Protein AF-A0A158S0W0-F1 (afdb_monomer_lite)

Structure (mmCIF, N/CA/C/O backbone):
data_AF-A0A158S0W0-F1
#
_entry.id   AF-A0A158S0W0-F1
#
loop_
_atom_site.group_PDB
_atom_site.id
_atom_site.type_symbol
_atom_site.label_atom_id
_atom_site.label_alt_id
_atom_site.label_comp_id
_atom_site.label_asym_id
_atom_site.label_entity_id
_atom_site.label_seq_id
_atom_site.pdbx_PDB_ins_code
_atom_site.Cartn_x
_atom_site.Cartn_y
_atom_site.Cartn_z
_atom_site.occupancy
_atom_site.B_iso_or_equiv
_atom_site.auth_seq_id
_atom_site.auth_comp_id
_atom_site.auth_asym_id
_atom_site.auth_atom_id
_atom_site.pdbx_PDB_model_num
ATOM 1 N N . MET A 1 1 ? -18.710 16.668 -9.147 1.00 42.97 1 MET A N 1
ATOM 2 C CA . MET A 1 1 ? -17.492 16.000 -9.658 1.00 42.97 1 MET A CA 1
ATOM 3 C C . MET A 1 1 ? -16.833 15.301 -8.480 1.00 42.97 1 MET A C 1
ATOM 5 O O . MET A 1 1 ? -16.466 15.986 -7.536 1.00 42.97 1 MET A O 1
ATOM 9 N N . LYS A 1 2 ? -16.799 13.962 -8.447 1.00 56.16 2 LYS A N 1
ATOM 10 C CA . LYS A 1 2 ? -16.156 13.229 -7.346 1.00 56.16 2 LYS A CA 1
ATOM 11 C C . LYS A 1 2 ? -14.666 13.118 -7.659 1.00 56.16 2 LYS A C 1
ATOM 13 O O . LYS A 1 2 ? -14.294 12.416 -8.591 1.00 56.16 2 LYS A O 1
ATOM 18 N N . TYR A 1 3 ? -13.834 13.848 -6.926 1.00 65.50 3 TYR A N 1
ATOM 19 C CA . TYR A 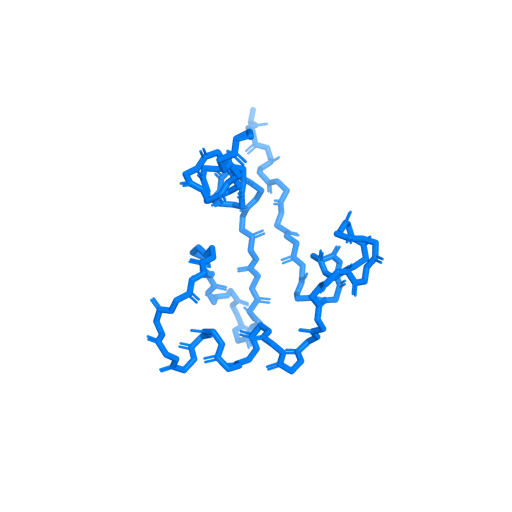1 3 ? -12.392 13.635 -6.961 1.00 65.50 3 TYR A CA 1
ATOM 20 C C . TYR A 1 3 ? -12.099 12.425 -6.083 1.00 65.50 3 TYR A C 1
ATOM 22 O O . TYR A 1 3 ? -12.142 12.511 -4.858 1.00 65.50 3 TYR A O 1
ATOM 30 N N . GLU A 1 4 ? -11.884 11.274 -6.708 1.00 77.38 4 GLU A N 1
ATOM 31 C CA . GLU A 1 4 ? -11.442 10.092 -5.981 1.00 77.38 4 GLU A CA 1
ATOM 32 C C . GLU A 1 4 ? -10.003 10.317 -5.519 1.00 77.38 4 GLU A C 1
ATOM 34 O O . GLU A 1 4 ? -9.135 10.694 -6.311 1.00 77.38 4 GLU A O 1
ATOM 39 N N . LYS A 1 5 ? -9.752 10.147 -4.217 1.00 87.44 5 LYS A N 1
ATOM 40 C CA . LYS A 1 5 ? -8.419 10.363 -3.659 1.00 87.44 5 LYS A CA 1
ATOM 41 C C . LYS A 1 5 ? -7.503 9.250 -4.161 1.00 87.44 5 LYS A C 1
ATOM 43 O O . LYS A 1 5 ? -7.713 8.080 -3.856 1.00 87.44 5 LYS A O 1
ATOM 48 N N . LEU A 1 6 ? -6.518 9.621 -4.970 1.00 90.31 6 LEU A N 1
ATOM 49 C CA . LEU A 1 6 ? -5.481 8.719 -5.455 1.00 90.31 6 LEU A CA 1
ATOM 50 C C . LEU A 1 6 ? -4.297 8.819 -4.500 1.00 90.31 6 LEU A C 1
ATOM 52 O O . LEU A 1 6 ? -3.724 9.894 -4.350 1.00 90.31 6 LEU A O 1
ATOM 56 N N . LEU A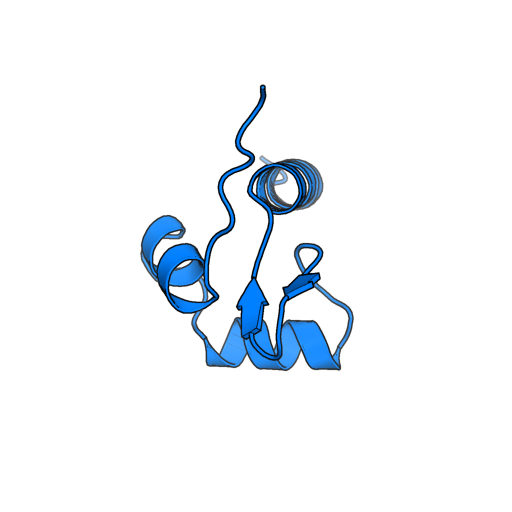 1 7 ? -3.958 7.710 -3.857 1.00 90.50 7 LEU A N 1
ATOM 57 C CA . LEU A 1 7 ? -2.867 7.624 -2.899 1.00 90.50 7 LEU A CA 1
ATOM 58 C C . LEU A 1 7 ? -1.639 7.037 -3.578 1.00 90.50 7 LEU A C 1
ATOM 60 O O . LEU A 1 7 ? -1.694 6.002 -4.245 1.00 90.50 7 LEU A O 1
ATOM 64 N N . SER A 1 8 ? -0.502 7.681 -3.400 1.00 91.94 8 SER A N 1
ATOM 65 C CA . SER A 1 8 ? 0.781 7.097 -3.765 1.00 91.94 8 SER A CA 1
ATOM 66 C C . SER A 1 8 ? 1.083 5.901 -2.848 1.00 91.94 8 SER A C 1
ATOM 68 O O . SER A 1 8 ? 0.565 5.833 -1.734 1.00 91.94 8 SER A O 1
ATOM 70 N N . PRO A 1 9 ? 1.967 4.969 -3.246 1.00 89.44 9 PRO A N 1
ATOM 71 C CA . PRO A 1 9 ? 2.410 3.883 -2.376 1.00 89.44 9 PRO A CA 1
ATOM 72 C C . PRO A 1 9 ? 2.907 4.393 -1.017 1.00 89.44 9 PRO A C 1
ATOM 74 O O . PRO A 1 9 ? 2.680 3.745 -0.009 1.00 89.44 9 PRO A O 1
ATOM 77 N N . HIS A 1 10 ? 3.558 5.560 -0.992 1.00 90.38 10 HIS A N 1
ATOM 78 C CA . HIS A 1 10 ? 4.041 6.196 0.234 1.00 90.38 10 HIS A CA 1
ATOM 79 C C . HIS A 1 10 ? 2.884 6.636 1.138 1.00 90.38 10 HIS A C 1
ATOM 81 O O . HIS A 1 10 ? 2.810 6.215 2.284 1.00 90.38 10 HIS A O 1
ATOM 87 N N . GLU A 1 11 ? 1.917 7.367 0.581 1.00 90.75 11 GLU A N 1
ATOM 88 C CA . GLU A 1 11 ? 0.736 7.830 1.318 1.00 90.75 11 GLU A CA 1
ATOM 89 C C . GLU A 1 11 ? -0.130 6.664 1.818 1.00 90.75 11 GLU A C 1
ATOM 91 O O . GLU A 1 11 ? -0.749 6.752 2.875 1.00 90.75 11 GLU A O 1
ATOM 96 N N . LEU A 1 12 ? -0.180 5.556 1.071 1.00 89.50 12 LEU A N 1
ATOM 97 C CA . LEU A 1 12 ? -0.878 4.342 1.491 1.00 89.50 12 LEU A CA 1
ATOM 98 C C . LEU A 1 12 ? -0.207 3.692 2.712 1.00 89.50 12 LEU A C 1
ATOM 100 O O . LEU A 1 12 ? -0.892 3.296 3.651 1.00 89.50 12 LEU A O 1
ATOM 104 N N . VAL A 1 13 ? 1.126 3.621 2.718 1.00 90.00 13 VAL A N 1
ATOM 105 C CA . VAL A 1 13 ? 1.916 3.134 3.862 1.00 90.00 13 VAL A CA 1
ATOM 106 C C . VAL A 1 13 ? 1.687 4.018 5.089 1.00 90.00 13 VAL A C 1
ATOM 108 O O . VAL A 1 13 ? 1.442 3.500 6.176 1.00 90.00 13 VAL A O 1
ATOM 111 N N . GLU A 1 14 ? 1.713 5.341 4.914 1.00 89.81 14 GLU A N 1
ATOM 112 C CA . GLU A 1 14 ? 1.446 6.304 5.990 1.00 89.81 14 GLU A CA 1
ATOM 113 C C . GLU A 1 14 ? 0.019 6.179 6.536 1.00 89.81 14 GLU A C 1
ATOM 115 O O . GLU A 1 14 ? -0.176 6.152 7.750 1.00 89.81 14 GLU A O 1
ATOM 120 N N . ARG A 1 15 ? -0.981 6.025 5.658 1.00 86.94 15 ARG A N 1
ATOM 121 C CA . ARG A 1 15 ? -2.384 5.797 6.044 1.00 86.94 15 ARG A CA 1
ATOM 122 C C . ARG A 1 15 ? -2.538 4.549 6.908 1.00 86.94 15 ARG A C 1
ATOM 124 O O . ARG A 1 15 ? -3.259 4.580 7.899 1.00 86.94 15 ARG A O 1
ATOM 131 N N . TRP A 1 16 ? -1.859 3.466 6.546 1.00 87.19 16 TRP A N 1
ATOM 132 C CA . TRP A 1 16 ? -1.846 2.230 7.325 1.00 87.19 16 TRP A CA 1
ATOM 133 C C . TRP A 1 16 ? -0.917 2.287 8.541 1.00 87.19 16 TRP A C 1
ATOM 135 O O . TRP A 1 16 ? -0.605 1.244 9.113 1.00 87.19 16 TRP A O 1
ATOM 145 N N . CYS A 1 17 ? -0.461 3.475 8.947 1.00 84.69 17 CYS A N 1
ATOM 146 C CA . CYS A 1 17 ? 0.426 3.679 10.090 1.00 84.69 17 CYS A CA 1
ATOM 147 C C . CYS A 1 17 ? 1.708 2.824 10.007 1.00 84.69 17 CYS A C 1
ATOM 149 O O . CYS A 1 17 ? 2.218 2.332 11.009 1.00 84.69 17 CYS A O 1
ATOM 151 N N . GLY A 1 18 ? 2.203 2.575 8.790 1.00 81.94 18 GLY A N 1
ATOM 152 C CA . GLY A 1 18 ? 3.368 1.722 8.557 1.00 81.94 18 GLY A CA 1
ATOM 153 C C . GLY A 1 18 ? 3.120 0.215 8.699 1.00 81.94 18 GLY A C 1
ATOM 154 O O . GLY A 1 18 ? 4.086 -0.541 8.657 1.00 81.94 18 GLY A O 1
ATOM 155 N N . THR A 1 19 ? 1.866 -0.244 8.819 1.00 82.69 19 THR A N 1
ATOM 156 C CA . THR A 1 19 ? 1.524 -1.685 8.899 1.00 82.69 19 THR A CA 1
ATOM 157 C C . THR A 1 19 ? 2.101 -2.470 7.722 1.00 82.69 19 THR A C 1
ATOM 159 O O . THR A 1 19 ? 2.583 -3.591 7.871 1.00 82.69 19 THR A O 1
ATOM 162 N N . PHE A 1 20 ? 2.096 -1.858 6.539 1.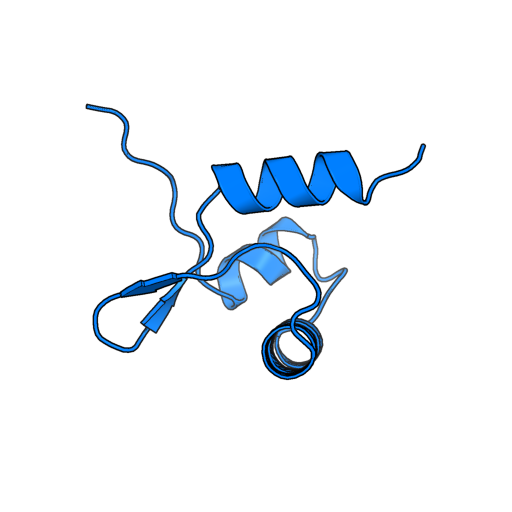00 85.06 20 PHE A N 1
ATOM 163 C CA . PHE A 1 20 ? 2.722 -2.406 5.346 1.00 85.06 20 PHE A CA 1
ATOM 164 C C . PHE A 1 20 ? 3.764 -1.427 4.834 1.00 85.06 20 PHE A C 1
ATOM 166 O O . PHE A 1 20 ? 3.514 -0.231 4.805 1.00 85.06 20 PHE A O 1
ATOM 173 N N . CYS A 1 21 ? 4.913 -1.930 4.386 1.00 87.19 21 CYS A N 1
ATOM 174 C CA . CYS A 1 21 ? 5.980 -1.112 3.814 1.00 87.19 21 CYS A CA 1
ATOM 175 C C . CYS A 1 21 ? 5.844 -0.997 2.286 1.00 87.19 21 CYS A C 1
ATOM 177 O O . CYS A 1 21 ? 5.217 -1.831 1.628 1.00 87.19 21 CYS A O 1
ATOM 179 N N . LEU A 1 22 ? 6.547 -0.034 1.680 1.00 89.25 22 LEU A N 1
ATOM 180 C CA . LEU A 1 22 ? 6.652 0.090 0.216 1.00 89.25 22 LEU A CA 1
ATOM 181 C C . LEU A 1 22 ? 7.138 -1.201 -0.461 1.00 89.25 22 LEU A C 1
ATOM 183 O O . LEU A 1 22 ? 6.667 -1.548 -1.545 1.00 89.25 22 LEU A O 1
ATOM 187 N N . GLY A 1 23 ? 8.067 -1.915 0.184 1.00 90.19 23 GLY A N 1
ATOM 188 C CA . GLY A 1 23 ? 8.555 -3.216 -0.276 1.00 90.19 23 GLY A CA 1
ATOM 189 C C . GLY A 1 23 ? 7.451 -4.274 -0.300 1.00 90.19 23 GLY A C 1
ATOM 190 O O . GLY A 1 23 ? 7.339 -5.021 -1.271 1.00 90.19 23 GLY A O 1
ATOM 191 N N . THR A 1 24 ? 6.569 -4.273 0.704 1.00 89.75 24 THR A N 1
ATOM 192 C CA . THR A 1 24 ? 5.386 -5.141 0.739 1.00 89.75 24 THR A CA 1
ATOM 193 C C . THR A 1 24 ? 4.445 -4.812 -0.411 1.00 89.75 24 THR A C 1
ATOM 195 O O . THR A 1 24 ? 4.074 -5.715 -1.154 1.00 89.75 24 THR A O 1
ATOM 198 N N . LEU A 1 25 ? 4.152 -3.529 -0.647 1.00 89.00 25 LEU A N 1
ATOM 199 C CA . LEU A 1 25 ? 3.332 -3.088 -1.782 1.00 89.00 25 LEU A CA 1
ATOM 200 C C . LEU A 1 25 ? 3.955 -3.438 -3.144 1.00 89.00 25 LEU A C 1
ATOM 202 O O . LEU A 1 25 ? 3.241 -3.751 -4.095 1.00 89.00 25 LEU A O 1
ATOM 206 N N . ALA A 1 26 ? 5.281 -3.374 -3.280 1.00 89.69 26 ALA A N 1
ATOM 207 C CA . ALA A 1 26 ? 5.980 -3.814 -4.489 1.00 89.69 26 ALA A CA 1
ATOM 208 C C . ALA A 1 26 ? 5.851 -5.329 -4.704 1.00 89.69 26 ALA A C 1
ATOM 210 O O . ALA A 1 26 ? 5.510 -5.764 -5.803 1.00 89.69 26 ALA A O 1
ATOM 211 N N . ASN A 1 27 ? 6.056 -6.117 -3.650 1.00 90.50 27 ASN A N 1
ATOM 212 C CA . ASN A 1 27 ? 5.906 -7.568 -3.683 1.00 90.50 27 ASN A CA 1
ATOM 213 C C . ASN A 1 27 ? 4.463 -7.986 -4.014 1.00 90.50 27 ASN A C 1
ATOM 215 O O . ASN A 1 27 ? 4.242 -8.841 -4.863 1.00 90.50 27 ASN A O 1
ATOM 219 N N . TRP A 1 28 ? 3.482 -7.331 -3.399 1.00 90.00 28 TRP A N 1
ATOM 220 C CA . TRP A 1 28 ? 2.051 -7.479 -3.665 1.00 90.00 28 TRP A CA 1
ATOM 221 C C . TRP A 1 28 ? 1.703 -7.223 -5.131 1.00 90.00 28 TRP A C 1
ATOM 223 O O . TRP A 1 28 ? 1.092 -8.075 -5.773 1.00 90.00 28 TRP A O 1
ATOM 233 N N . ARG A 1 29 ? 2.215 -6.132 -5.716 1.00 88.69 29 ARG A N 1
ATOM 234 C CA . ARG A 1 29 ? 2.050 -5.845 -7.151 1.00 88.69 29 ARG A CA 1
ATOM 235 C C . ARG A 1 29 ? 2.620 -6.938 -8.053 1.00 88.69 29 ARG A C 1
ATOM 237 O O . ARG A 1 29 ? 1.967 -7.280 -9.032 1.00 88.69 29 ARG A O 1
ATOM 244 N N . SER A 1 30 ? 3.797 -7.481 -7.735 1.00 87.62 30 SER A N 1
ATOM 245 C CA . SER A 1 30 ? 4.378 -8.596 -8.501 1.00 87.62 30 SER A CA 1
ATOM 246 C C . SER A 1 30 ? 3.593 -9.894 -8.340 1.00 87.62 30 SER A C 1
ATOM 248 O O . SER A 1 30 ? 3.480 -10.659 -9.292 1.00 87.62 30 SER A O 1
ATOM 250 N N . LYS A 1 31 ? 3.045 -10.147 -7.149 1.00 88.00 31 LYS A N 1
ATOM 251 C CA . LYS A 1 31 ? 2.255 -11.349 -6.853 1.00 88.00 31 LYS A CA 1
ATOM 252 C C . LYS A 1 31 ? 0.797 -11.249 -7.311 1.00 88.00 31 LYS A C 1
ATOM 254 O O . LYS A 1 31 ? 0.097 -12.252 -7.270 1.00 88.00 31 LYS A O 1
ATOM 259 N N . GLY A 1 32 ? 0.334 -10.065 -7.717 1.00 86.06 32 GLY A N 1
ATOM 260 C CA . GLY A 1 32 ? -1.079 -9.815 -8.015 1.00 86.06 32 GLY A CA 1
ATOM 261 C C . GLY A 1 32 ? -1.978 -9.870 -6.775 1.00 86.06 32 GLY A C 1
ATOM 262 O O . GLY A 1 32 ? -3.169 -10.126 -6.899 1.00 86.06 32 GLY A O 1
ATOM 263 N N . VAL A 1 33 ? -1.410 -9.652 -5.588 1.00 83.38 33 VAL A N 1
ATOM 264 C CA . VAL A 1 33 ? -2.112 -9.671 -4.295 1.00 83.38 33 VAL A CA 1
ATOM 265 C C . VAL A 1 33 ? -2.222 -8.236 -3.786 1.00 83.38 33 VAL A C 1
ATOM 267 O O . VAL A 1 33 ? -1.289 -7.464 -3.981 1.00 83.38 33 VAL A O 1
ATOM 270 N N . GLY A 1 34 ? -3.321 -7.866 -3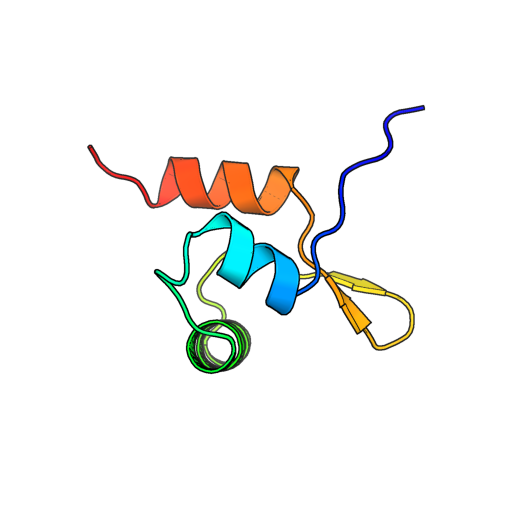.125 1.00 84.88 34 GLY A N 1
ATOM 271 C CA . GLY A 1 34 ? -3.486 -6.540 -2.514 1.00 84.88 34 GLY A CA 1
ATOM 272 C C . GLY A 1 34 ? -4.501 -5.629 -3.224 1.00 84.88 34 GLY A C 1
ATOM 273 O O . GLY A 1 34 ? -5.191 -6.064 -4.149 1.00 84.88 34 GLY A O 1
ATOM 274 N N . PRO A 1 35 ? -4.593 -4.350 -2.811 1.00 87.62 35 PRO A N 1
ATOM 275 C CA . PRO A 1 35 ? -5.530 -3.398 -3.395 1.00 87.62 35 PRO A CA 1
ATOM 276 C C . PRO A 1 35 ? -5.188 -3.099 -4.857 1.00 87.62 35 PRO A C 1
ATOM 278 O O . PRO A 1 35 ? -4.017 -3.046 -5.252 1.00 87.62 35 PRO A O 1
ATOM 281 N N . THR A 1 36 ? -6.221 -2.862 -5.672 1.00 88.94 36 THR A N 1
ATOM 282 C CA . THR A 1 36 ? -6.038 -2.543 -7.093 1.00 88.94 36 THR A CA 1
ATOM 283 C C . THR A 1 36 ? -5.209 -1.270 -7.244 1.00 88.94 36 THR A C 1
ATOM 285 O O . THR A 1 36 ? -5.575 -0.210 -6.736 1.00 88.94 36 THR A O 1
ATOM 288 N N . TYR A 1 37 ? -4.108 -1.365 -7.986 1.00 89.44 37 TYR A N 1
ATOM 289 C CA . TYR A 1 37 ? -3.285 -0.217 -8.338 1.00 89.44 37 TYR A CA 1
ATOM 290 C C . TYR A 1 37 ? -3.608 0.261 -9.754 1.00 89.44 37 TYR A C 1
ATOM 292 O O . TYR A 1 37 ? -3.948 -0.524 -10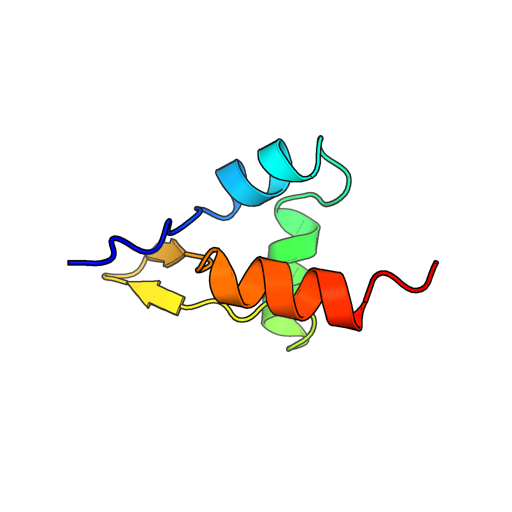.640 1.00 89.44 37 TYR A O 1
ATOM 300 N N . MET A 1 38 ? -3.447 1.557 -9.986 1.00 89.12 38 MET A N 1
ATOM 301 C CA . MET A 1 38 ? -3.566 2.184 -11.294 1.00 89.12 38 MET A CA 1
ATOM 302 C C . MET A 1 38 ? -2.237 2.840 -11.664 1.00 89.12 38 MET A C 1
ATOM 304 O O . MET A 1 38 ? -1.525 3.372 -10.814 1.00 89.12 38 MET A O 1
ATOM 308 N N . LYS A 1 39 ? -1.874 2.792 -12.946 1.00 88.19 39 LYS A N 1
ATOM 309 C CA . LYS A 1 39 ? -0.706 3.507 -13.468 1.00 88.19 39 LYS A CA 1
ATOM 310 C C . LYS A 1 39 ? -1.178 4.764 -14.179 1.00 88.19 39 LYS A C 1
ATOM 312 O O . LYS A 1 39 ? -1.831 4.675 -15.214 1.00 88.19 39 LYS A O 1
ATOM 317 N N . LEU A 1 40 ? -0.817 5.924 -13.647 1.00 86.38 40 LEU A N 1
ATOM 318 C CA . LEU A 1 40 ? -1.171 7.218 -14.216 1.00 86.38 40 LEU A CA 1
ATOM 319 C C . LEU A 1 40 ? 0.114 7.967 -14.570 1.00 86.38 40 LEU A C 1
ATOM 321 O O . LEU A 1 40 ? 0.918 8.289 -13.698 1.0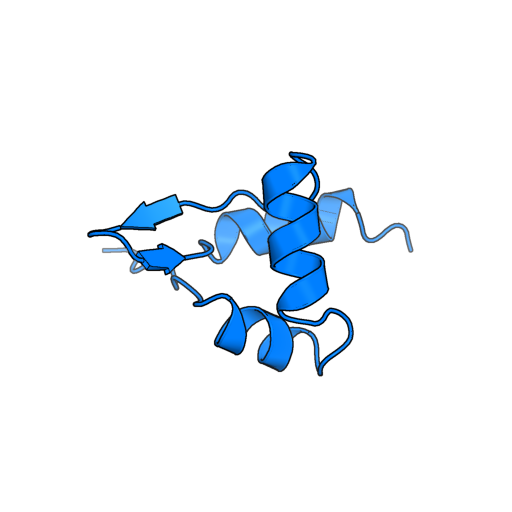0 86.38 40 LEU A O 1
ATOM 325 N N . ARG A 1 41 ? 0.351 8.178 -15.873 1.00 86.38 41 ARG A N 1
ATOM 326 C CA . ARG A 1 41 ? 1.571 8.823 -16.409 1.00 86.38 41 ARG A CA 1
ATOM 327 C C . ARG A 1 41 ? 2.881 8.238 -15.844 1.00 86.38 41 ARG A C 1
ATOM 329 O O . ARG A 1 41 ? 3.786 8.971 -15.462 1.00 86.38 41 ARG A O 1
ATOM 336 N N . GLY A 1 42 ? 2.966 6.909 -15.744 1.00 85.88 42 GLY A N 1
ATOM 337 C CA . GLY A 1 42 ? 4.154 6.208 -15.232 1.00 85.88 42 GLY A CA 1
ATOM 338 C C . GLY A 1 42 ? 4.275 6.152 -13.704 1.00 85.88 42 GLY A C 1
ATOM 339 O O . GLY A 1 42 ? 5.192 5.512 -13.197 1.00 85.88 42 GLY A O 1
ATOM 340 N N . ARG A 1 43 ? 3.344 6.755 -12.954 1.00 87.44 43 ARG A N 1
ATOM 341 C CA . ARG A 1 43 ? 3.287 6.658 -11.490 1.00 87.44 43 ARG A CA 1
ATOM 342 C C . ARG A 1 43 ? 2.255 5.624 -11.070 1.00 87.44 43 ARG A C 1
ATOM 344 O O . ARG A 1 43 ? 1.156 5.584 -11.615 1.00 87.44 43 ARG A O 1
ATOM 351 N N . VAL A 1 44 ? 2.618 4.787 -10.106 1.00 89.62 44 VAL A N 1
ATOM 352 C CA . VAL A 1 44 ? 1.677 3.867 -9.463 1.00 89.62 44 VAL A CA 1
ATOM 353 C C . VAL A 1 44 ? 0.898 4.655 -8.423 1.00 89.62 44 VAL A C 1
ATOM 355 O O . VAL A 1 44 ? 1.506 5.311 -7.583 1.00 89.62 44 VAL A O 1
ATOM 358 N N . VAL A 1 45 ? -0.422 4.585 -8.492 1.00 91.69 45 VAL A N 1
ATOM 359 C CA . VAL A 1 45 ? -1.349 5.196 -7.541 1.00 91.69 45 VAL A CA 1
ATOM 360 C C . VAL A 1 45 ? -2.419 4.183 -7.157 1.00 91.69 45 VAL A C 1
ATOM 362 O O . VAL A 1 45 ? -2.725 3.264 -7.914 1.00 91.69 45 VAL A O 1
ATOM 365 N N . TYR A 1 46 ? -2.992 4.355 -5.982 1.00 91.12 46 TYR A N 1
ATOM 366 C CA . TYR A 1 46 ? -4.018 3.502 -5.414 1.00 91.12 46 TYR A CA 1
ATOM 367 C C . TYR A 1 46 ? -5.274 4.344 -5.193 1.00 91.12 46 TYR A C 1
ATOM 369 O O . TYR A 1 46 ? -5.252 5.268 -4.378 1.00 91.12 46 TYR A O 1
ATOM 377 N N . PRO A 1 47 ? -6.361 4.085 -5.932 1.00 91.44 47 PRO A N 1
ATOM 378 C CA . PRO A 1 47 ? -7.628 4.749 -5.682 1.00 91.44 47 PRO A CA 1
ATOM 379 C C . PRO A 1 47 ? -8.158 4.375 -4.306 1.00 91.44 47 PRO A C 1
ATOM 381 O O . PRO A 1 47 ? -8.179 3.197 -3.946 1.00 91.44 47 PRO A O 1
ATOM 384 N N . LEU A 1 48 ? -8.623 5.373 -3.560 1.00 89.25 48 LEU A N 1
ATOM 385 C CA . LEU A 1 48 ? -9.165 5.179 -2.223 1.00 89.25 48 LEU A CA 1
ATOM 386 C C . LEU A 1 48 ? -10.286 4.132 -2.198 1.00 89.25 48 LEU A C 1
ATOM 388 O O . LEU A 1 48 ? -10.244 3.227 -1.379 1.00 89.25 48 LEU A O 1
ATOM 392 N N . THR A 1 49 ? -11.201 4.177 -3.165 1.00 89.38 49 THR A N 1
ATOM 393 C CA . THR A 1 49 ? -12.308 3.213 -3.291 1.00 89.38 49 THR A CA 1
ATOM 394 C C . THR A 1 49 ? -11.833 1.766 -3.410 1.00 89.38 49 THR A C 1
ATOM 396 O O . THR A 1 49 ? -12.465 0.851 -2.891 1.00 89.38 49 THR A O 1
ATOM 399 N N . LYS A 1 50 ? -10.709 1.543 -4.099 1.00 90.38 50 LYS A N 1
ATOM 400 C CA . LYS A 1 50 ? -10.112 0.217 -4.285 1.00 90.38 50 LYS A CA 1
ATOM 401 C C . LYS A 1 50 ? -9.377 -0.254 -3.042 1.00 90.38 50 LYS A C 1
ATOM 403 O O . LYS A 1 50 ? -9.370 -1.451 -2.780 1.00 90.38 50 LYS A O 1
ATOM 408 N N . ILE A 1 51 ? -8.765 0.673 -2.309 1.00 88.81 51 ILE A N 1
ATOM 409 C CA . ILE A 1 51 ? -8.159 0.381 -1.012 1.00 88.81 51 ILE A CA 1
ATOM 410 C C . ILE A 1 51 ? -9.259 -0.005 -0.024 1.00 88.81 51 ILE A C 1
ATOM 412 O O . ILE A 1 51 ? -9.173 -1.083 0.537 1.00 88.81 51 ILE A O 1
ATOM 416 N N . GLU A 1 52 ? -10.322 0.792 0.103 1.00 88.38 52 GLU A N 1
ATOM 417 C CA . GLU A 1 52 ? -11.440 0.524 1.020 1.00 88.38 52 GLU A CA 1
ATOM 418 C C . GLU A 1 52 ? -12.157 -0.791 0.701 1.00 88.38 52 GLU A C 1
ATOM 420 O O . GLU A 1 52 ? -12.457 -1.560 1.609 1.00 88.38 52 GLU A O 1
ATOM 425 N N . ALA A 1 53 ? -12.398 -1.084 -0.582 1.00 89.38 53 ALA A N 1
ATOM 426 C CA . ALA A 1 53 ? -12.962 -2.368 -0.994 1.00 89.38 53 ALA A CA 1
ATOM 427 C C . ALA A 1 53 ? -12.054 -3.534 -0.578 1.00 89.38 53 ALA A C 1
ATOM 429 O O . ALA A 1 53 ? -12.519 -4.495 0.022 1.00 89.38 53 ALA A O 1
ATOM 430 N N . TRP A 1 54 ? -10.747 -3.412 -0.823 1.00 88.44 54 TRP A N 1
ATOM 431 C CA . TRP A 1 54 ? -9.787 -4.433 -0.419 1.00 88.44 54 TRP A CA 1
ATOM 432 C C . TRP A 1 54 ? -9.692 -4.574 1.107 1.00 88.44 54 TRP A C 1
ATOM 434 O O . TRP A 1 54 ? -9.649 -5.694 1.608 1.00 88.44 54 TRP A O 1
ATOM 444 N N . GLU A 1 55 ? -9.686 -3.461 1.846 1.00 87.50 55 GLU A N 1
ATOM 445 C CA . GLU A 1 55 ? -9.698 -3.433 3.312 1.00 87.50 55 GLU A CA 1
ATOM 446 C C . GLU A 1 55 ? -10.954 -4.122 3.852 1.00 87.50 55 GLU A C 1
ATOM 448 O O . GLU A 1 55 ? -10.842 -4.916 4.778 1.00 87.50 55 GLU A O 1
ATOM 453 N N . ALA A 1 56 ? -12.122 -3.889 3.250 1.00 86.75 56 ALA A N 1
ATOM 454 C CA . ALA A 1 56 ? -13.370 -4.552 3.619 1.00 86.75 56 ALA A CA 1
ATOM 455 C C . ALA A 1 56 ? -13.357 -6.060 3.311 1.00 86.75 56 ALA A C 1
ATOM 457 O O . ALA A 1 56 ? -13.929 -6.841 4.065 1.00 86.75 56 ALA A O 1
ATOM 458 N N . GLU A 1 57 ? -12.696 -6.478 2.229 1.00 85.81 57 GLU A N 1
ATOM 459 C CA . GLU A 1 57 ? -12.550 -7.895 1.868 1.00 85.81 57 GLU A CA 1
ATOM 460 C C . GLU A 1 57 ? -11.486 -8.630 2.707 1.00 85.81 57 GLU A C 1
ATOM 462 O O . GLU A 1 57 ? -11.591 -9.840 2.890 1.00 85.81 57 GLU A O 1
ATOM 467 N N . ASN A 1 58 ? -10.454 -7.933 3.203 1.00 79.31 58 ASN A N 1
ATOM 468 C CA . ASN A 1 58 ? -9.297 -8.546 3.884 1.00 79.31 58 ASN A CA 1
ATOM 469 C C . ASN A 1 58 ? -9.254 -8.295 5.398 1.00 79.31 58 ASN A C 1
ATOM 471 O O . ASN A 1 58 ? -8.530 -8.996 6.105 1.00 79.31 58 ASN A O 1
ATOM 475 N N . THR A 1 59 ? -10.021 -7.336 5.916 1.00 63.81 59 THR A N 1
ATOM 476 C CA . THR A 1 59 ? -10.211 -7.148 7.359 1.00 63.81 59 THR A CA 1
ATOM 477 C C . THR A 1 59 ? -11.347 -8.056 7.801 1.00 63.81 59 THR A C 1
ATOM 479 O O . THR A 1 59 ? -12.499 -7.641 7.911 1.00 63.81 59 THR A O 1
ATOM 482 N N . HIS A 1 60 ? -11.023 -9.326 8.025 1.00 44.88 60 HIS A N 1
ATOM 483 C CA . HIS A 1 60 ? -11.870 -10.158 8.866 1.00 44.88 60 HIS A CA 1
ATOM 484 C C . HIS A 1 60 ? -11.766 -9.631 10.313 1.00 44.88 60 HIS A C 1
ATOM 486 O O . HIS A 1 60 ? -10.639 -9.436 10.776 1.00 44.88 60 HIS A O 1
ATOM 492 N N . PRO A 1 61 ? -12.894 -9.337 10.988 1.00 43.97 61 PRO A N 1
ATOM 493 C CA . PRO A 1 61 ? -12.902 -8.952 12.400 1.00 43.97 61 PRO A CA 1
ATOM 494 C C . PRO A 1 61 ? -12.370 -10.061 13.314 1.00 43.97 61 PRO A C 1
ATOM 496 O O . PRO A 1 61 ? -12.460 -11.251 12.926 1.00 43.97 61 PRO A O 1
#

Secondary structure (DSSP, 8-state):
-----EEPHHHHHHHTTTSS-HHHHHHHHHHT-SSPPEEETTEEEEEHHHHHHHHHHH---

pLDDT: mean 84.49, std 11.19, range [42.97, 91.94]

Sequence (61 aa):
MKYEKLLSPHELVERWCGTFCLGTLANWRSKGVGPTYMKLRGRVVYPLTKIEAWEAENTHP

Radius of gyration: 11.41 Å; chains: 1; bounding box: 26×27×29 Å

Foldseek 3Di:
DDDFDWAALVRVCVVVVNPDDSVNVVVCVVVVHAFDWDQDPNGITGGPVRNVVRCVVPPDD